Protein AF-A0A6N6M544-F1 (afdb_monomer_lite)

Secondary structure (DSSP, 8-state):
-HHHHHHHHHHHHHHHHHHHHHTT--TTSSTT--HHHHHHHHHHHHHHHHHHHHHHTTPPPS--S-HHHHHHHHHHHHHHHHHHHHHHHHHHHHHSTTT--HHHHHHHHHHHHHTTS--HHHHHHHHHHHHHHHHHTT----

Foldseek 3Di:
DVVVVVVQLVLLQLLLVLLLLLVLDDQVRDQSNGSVLSVQLVVLVVLLVVQVVCVVVVHDRPDPDDSVVSVVSNVVSLVSSLVSNVVSLVSCCVPVVVLADPVLNVLSVVLNVLSVDDDPVSSSVSSVSSVVSSVSSPRDHD

pLDDT: mean 93.19, std 8.54, range [54.47, 98.56]

Radius of gyration: 16.78 Å; chains: 1; bounding box: 39×30×46 Å

Sequence (142 aa):
MEKKTIMEDMKAMEYEYLIRKAFNCGRFGAPGANADIYRRYERNKGLYESETDAVKNNKPRKWNQPIEDLAYEAGRKEGEVVAHINNALDHVEKHYQDELTSEQEKELSDCKSELLEPSKEKIDKVIDRVHEVFSEAGLQMS

Organism: NCBI:txid1803916

Structure (mmCIF, N/CA/C/O backbone):
data_AF-A0A6N6M544-F1
#
_entry.id   AF-A0A6N6M544-F1
#
loop_
_atom_site.group_PDB
_atom_site.id
_atom_site.type_symbol
_atom_site.label_atom_id
_atom_site.label_alt_id
_atom_site.label_comp_id
_atom_site.label_asym_id
_atom_site.label_entity_id
_atom_site.label_seq_id
_atom_site.pdbx_PDB_ins_code
_atom_site.Cartn_x
_atom_site.Cartn_y
_atom_site.Cartn_z
_atom_site.occupancy
_atom_site.B_iso_or_equiv
_atom_site.auth_seq_id
_atom_site.auth_comp_id
_atom_site.auth_asym_id
_atom_site.auth_atom_id
_atom_site.pdbx_PDB_model_num
ATOM 1 N N . MET A 1 1 ? 18.717 -15.233 -3.034 1.00 54.47 1 MET A N 1
ATOM 2 C CA . MET A 1 1 ? 17.510 -15.231 -3.887 1.00 54.47 1 MET A CA 1
ATOM 3 C C . MET A 1 1 ? 16.278 -15.542 -3.046 1.00 54.47 1 MET A C 1
ATOM 5 O O . MET A 1 1 ? 15.412 -14.691 -2.978 1.00 54.47 1 MET A O 1
ATOM 9 N N . GLU A 1 2 ? 16.281 -16.640 -2.282 1.00 59.78 2 GLU A N 1
ATOM 10 C CA . GLU A 1 2 ? 15.208 -17.040 -1.344 1.00 59.78 2 GLU A CA 1
ATOM 11 C C . GLU A 1 2 ? 14.729 -15.948 -0.370 1.00 59.78 2 GLU A C 1
ATOM 13 O O . GLU A 1 2 ? 13.534 -15.701 -0.269 1.00 59.78 2 GLU A O 1
ATOM 18 N N . LYS A 1 3 ? 15.642 -15.232 0.304 1.00 62.25 3 LYS A N 1
ATOM 19 C CA . LYS A 1 3 ? 15.258 -14.210 1.299 1.00 62.25 3 LYS A CA 1
ATOM 20 C C . LYS A 1 3 ? 14.443 -13.047 0.721 1.00 62.25 3 LYS A C 1
ATOM 22 O O . LYS A 1 3 ? 13.555 -12.549 1.396 1.00 62.25 3 LYS A O 1
ATOM 27 N N . LYS A 1 4 ? 14.739 -12.625 -0.515 1.00 64.69 4 LYS A N 1
ATOM 28 C CA . LYS A 1 4 ? 14.041 -11.502 -1.158 1.00 64.69 4 LYS A CA 1
ATOM 29 C C . LYS A 1 4 ? 12.598 -11.888 -1.484 1.00 64.69 4 LYS A C 1
ATOM 31 O O . LYS A 1 4 ? 11.688 -11.149 -1.147 1.00 64.69 4 LYS A O 1
ATOM 36 N N . THR A 1 5 ? 12.406 -13.084 -2.035 1.00 66.00 5 THR A N 1
ATOM 37 C CA . THR A 1 5 ? 11.081 -13.627 -2.357 1.00 66.00 5 THR A CA 1
ATOM 38 C C . THR A 1 5 ? 10.224 -13.843 -1.108 1.00 66.00 5 THR A C 1
ATOM 40 O O . THR A 1 5 ? 9.032 -13.571 -1.145 1.00 66.00 5 THR A O 1
ATOM 43 N N . ILE A 1 6 ? 10.822 -14.273 0.010 1.00 68.44 6 ILE A N 1
ATOM 44 C CA . ILE A 1 6 ? 10.107 -14.398 1.292 1.00 68.44 6 ILE A CA 1
ATOM 45 C C . ILE A 1 6 ? 9.646 -13.022 1.795 1.00 68.44 6 ILE A C 1
ATOM 47 O O . ILE A 1 6 ? 8.497 -12.879 2.192 1.00 68.44 6 ILE A O 1
ATOM 51 N N . MET A 1 7 ? 10.506 -11.999 1.738 1.00 67.12 7 MET A N 1
ATOM 52 C CA . MET A 1 7 ? 10.141 -10.636 2.154 1.00 67.12 7 MET A CA 1
ATOM 53 C C . MET A 1 7 ? 9.057 -10.006 1.264 1.00 67.12 7 MET A C 1
ATOM 55 O O . MET A 1 7 ? 8.148 -9.362 1.780 1.00 67.12 7 MET A O 1
ATOM 59 N N . GLU A 1 8 ? 9.137 -10.200 -0.056 1.00 70.44 8 GLU A N 1
ATOM 60 C CA . GLU A 1 8 ? 8.117 -9.742 -1.016 1.00 70.44 8 GLU A CA 1
ATOM 61 C C . GLU A 1 8 ? 6.754 -10.399 -0.724 1.00 70.44 8 GLU A C 1
ATOM 63 O O . GLU A 1 8 ? 5.723 -9.726 -0.678 1.00 70.44 8 GLU A O 1
ATOM 68 N N . ASP A 1 9 ? 6.740 -11.704 -0.431 1.00 78.56 9 ASP A N 1
ATOM 69 C CA . ASP A 1 9 ? 5.500 -12.409 -0.095 1.00 78.56 9 ASP A CA 1
ATOM 70 C C . ASP A 1 9 ? 4.914 -11.968 1.257 1.00 78.56 9 ASP A C 1
ATOM 72 O O . ASP A 1 9 ? 3.697 -11.817 1.381 1.00 78.56 9 ASP A O 1
ATOM 76 N N . MET A 1 10 ? 5.766 -11.678 2.249 1.00 88.94 10 MET A N 1
ATOM 77 C CA . MET A 1 10 ? 5.330 -11.134 3.540 1.00 88.94 10 MET A CA 1
ATOM 78 C C . MET A 1 10 ? 4.611 -9.793 3.375 1.00 88.94 10 MET A C 1
ATOM 80 O O . MET A 1 10 ? 3.511 -9.627 3.903 1.00 88.94 10 MET A O 1
ATOM 84 N N . LYS A 1 11 ? 5.165 -8.868 2.582 1.00 93.81 11 LYS A N 1
ATOM 85 C CA . LYS A 1 11 ? 4.571 -7.535 2.414 1.00 93.81 11 LYS A CA 1
ATOM 86 C C . LYS A 1 11 ? 3.231 -7.579 1.671 1.00 93.81 11 LYS A C 1
ATOM 88 O O . LYS A 1 11 ? 2.299 -6.857 2.022 1.00 93.81 11 LYS A O 1
ATOM 93 N N . ALA A 1 12 ? 3.087 -8.481 0.699 1.00 96.25 12 ALA A N 1
ATOM 94 C CA . ALA A 1 12 ? 1.806 -8.709 0.031 1.00 96.25 12 ALA A CA 1
ATOM 95 C C . ALA A 1 12 ? 0.721 -9.231 0.990 1.00 96.25 12 ALA A C 1
ATOM 97 O O . ALA A 1 12 ? -0.442 -8.831 0.892 1.00 96.25 12 ALA A O 1
ATOM 98 N N . MET A 1 13 ? 1.093 -10.115 1.919 1.00 95.75 13 MET A N 1
ATOM 99 C CA . MET A 1 13 ? 0.181 -10.618 2.948 1.00 95.75 13 MET A CA 1
ATOM 100 C C . MET A 1 13 ? -0.175 -9.539 3.970 1.00 95.75 13 MET A C 1
ATOM 102 O O . MET A 1 13 ? -1.336 -9.426 4.347 1.00 95.75 13 MET A O 1
ATOM 106 N N . GLU A 1 14 ? 0.785 -8.710 4.377 1.00 96.12 14 GLU A N 1
ATOM 107 C CA . GLU A 1 14 ? 0.530 -7.557 5.243 1.00 96.12 14 GLU A CA 1
ATOM 108 C C . GLU A 1 14 ? -0.441 -6.575 4.583 1.00 96.12 14 GLU A C 1
ATOM 110 O O . GLU A 1 14 ? -1.429 -6.197 5.207 1.00 96.12 14 GLU A O 1
ATOM 115 N N . TYR A 1 15 ? -0.252 -6.235 3.307 1.00 97.75 15 TYR A N 1
ATOM 116 C CA . TYR A 1 15 ? -1.225 -5.435 2.558 1.00 97.75 15 TYR A CA 1
ATOM 117 C C . TYR A 1 15 ? -2.647 -6.024 2.643 1.00 97.75 15 TYR A C 1
ATOM 119 O O . TYR A 1 15 ? -3.601 -5.311 2.956 1.00 97.75 15 TYR A O 1
ATOM 127 N N . GLU A 1 16 ? -2.801 -7.333 2.416 1.00 96.69 16 GLU A N 1
ATOM 128 C CA . GLU A 1 16 ? -4.107 -7.992 2.519 1.00 96.69 16 GLU A CA 1
ATOM 129 C C . GLU A 1 16 ? -4.674 -7.913 3.943 1.00 96.69 16 GLU A C 1
ATOM 131 O O . GLU A 1 16 ? -5.850 -7.588 4.126 1.00 96.69 16 GLU A O 1
ATOM 136 N N . TYR A 1 17 ? -3.854 -8.205 4.954 1.00 95.25 17 TYR A N 1
ATOM 137 C CA . TYR A 1 17 ? -4.277 -8.201 6.351 1.00 95.25 17 TYR A CA 1
ATOM 138 C C . TYR A 1 17 ? -4.683 -6.816 6.841 1.00 95.25 17 TYR A C 1
ATOM 140 O O . TYR A 1 17 ? -5.620 -6.721 7.627 1.00 95.25 17 TYR A O 1
ATOM 148 N N . LEU A 1 18 ? -4.028 -5.753 6.370 1.00 96.00 18 LEU A N 1
ATOM 149 C CA . LEU A 1 18 ? -4.407 -4.375 6.682 1.00 96.00 18 LEU A CA 1
ATOM 150 C C . LEU A 1 18 ? -5.852 -4.125 6.255 1.00 96.00 18 LEU A C 1
ATOM 152 O O . LEU A 1 18 ? -6.677 -3.695 7.057 1.00 96.00 18 LEU A O 1
ATOM 156 N N . ILE A 1 19 ? -6.183 -4.470 5.011 1.00 97.25 19 ILE A N 1
ATOM 157 C CA . ILE A 1 19 ? -7.526 -4.249 4.468 1.00 97.25 19 ILE A CA 1
ATOM 158 C C . ILE A 1 19 ? -8.543 -5.119 5.207 1.00 97.25 19 ILE A C 1
ATOM 160 O O . ILE A 1 19 ? -9.621 -4.658 5.571 1.00 97.25 19 ILE A O 1
ATOM 164 N N . ARG A 1 20 ? -8.192 -6.372 5.488 1.00 96.00 20 ARG A N 1
ATOM 165 C CA . ARG A 1 20 ? -9.071 -7.289 6.220 1.00 96.00 20 ARG A CA 1
ATOM 166 C C . ARG A 1 20 ? -9.347 -6.845 7.651 1.00 96.00 20 ARG A C 1
ATOM 168 O O . ARG A 1 20 ? -10.477 -7.003 8.096 1.00 96.00 20 ARG A O 1
ATOM 175 N N . LYS A 1 21 ? -8.354 -6.288 8.351 1.00 95.00 21 LYS A N 1
ATOM 176 C CA . LYS A 1 21 ? -8.533 -5.688 9.682 1.00 95.00 21 LYS A CA 1
ATOM 177 C C . LYS A 1 21 ? -9.460 -4.479 9.615 1.00 95.00 21 LYS A C 1
ATOM 179 O O . LYS A 1 21 ? -10.410 -4.426 10.383 1.00 95.00 21 LYS A O 1
ATOM 184 N N . ALA A 1 22 ? -9.225 -3.568 8.667 1.00 96.12 22 ALA A N 1
ATOM 185 C CA . ALA A 1 22 ? -10.054 -2.376 8.501 1.00 96.12 22 ALA A CA 1
ATOM 186 C C . ALA A 1 22 ? -11.534 -2.725 8.305 1.00 96.12 22 ALA A C 1
ATOM 188 O O . ALA A 1 22 ? -12.388 -2.163 8.973 1.00 96.12 22 ALA A O 1
ATOM 189 N N . PHE A 1 23 ? -11.839 -3.682 7.425 1.00 95.19 23 PHE A N 1
ATOM 190 C CA . PHE A 1 23 ? -13.221 -4.056 7.098 1.00 95.19 23 PHE A CA 1
ATOM 191 C C . PHE A 1 23 ? -13.773 -5.228 7.924 1.00 95.19 23 PHE A C 1
ATOM 193 O O . PHE A 1 23 ? -14.864 -5.708 7.618 1.00 95.19 23 PHE A O 1
ATOM 200 N N . ASN A 1 24 ? -13.016 -5.727 8.909 1.00 93.94 24 ASN A N 1
ATOM 201 C CA . ASN A 1 24 ? -13.312 -6.942 9.671 1.00 93.94 24 ASN A CA 1
ATOM 202 C C . ASN A 1 24 ? -13.843 -8.089 8.785 1.00 93.94 24 ASN A C 1
ATOM 204 O O . ASN A 1 24 ? -14.981 -8.544 8.924 1.00 93.94 24 ASN A O 1
ATOM 208 N N . CYS A 1 25 ? -13.043 -8.500 7.797 1.00 92.69 25 CYS A N 1
ATOM 209 C CA . CYS A 1 25 ? -13.491 -9.441 6.776 1.00 92.69 25 CYS A CA 1
ATOM 210 C C . CYS A 1 25 ? -12.497 -10.573 6.475 1.00 92.69 25 CYS A C 1
ATOM 212 O O . CYS A 1 25 ? -11.277 -10.482 6.657 1.00 92.69 25 CYS A O 1
ATOM 214 N N . GLY A 1 26 ? -13.049 -11.677 5.965 1.00 89.38 26 GLY A N 1
ATOM 215 C CA . GLY A 1 26 ? -12.275 -12.782 5.413 1.00 89.38 26 GLY A CA 1
ATOM 216 C C . GLY A 1 26 ? -11.611 -12.427 4.078 1.00 89.38 26 GLY A C 1
ATOM 217 O O . GLY A 1 26 ? -11.776 -11.340 3.521 1.00 89.38 26 GLY A O 1
ATOM 218 N N . ARG A 1 27 ? -10.866 -13.384 3.518 1.00 83.69 27 ARG A N 1
ATOM 219 C CA . ARG A 1 27 ? -10.236 -13.219 2.201 1.00 83.69 27 ARG A CA 1
ATOM 220 C C . ARG A 1 27 ? -11.294 -12.918 1.132 1.00 83.69 27 ARG A C 1
ATOM 222 O O . ARG A 1 27 ? -12.315 -13.599 1.081 1.00 83.69 27 ARG A O 1
ATOM 229 N N . PHE A 1 28 ? -11.029 -11.926 0.277 1.00 86.31 28 PHE A N 1
ATOM 230 C CA . PHE A 1 28 ? -11.968 -11.411 -0.734 1.00 86.31 28 PHE A CA 1
ATOM 231 C C . PHE A 1 28 ? -13.262 -10.784 -0.178 1.00 86.31 28 PHE A C 1
ATOM 233 O O . PHE A 1 28 ? -14.167 -10.486 -0.955 1.00 86.31 28 PHE A O 1
ATOM 240 N N . GLY A 1 29 ? -13.360 -10.559 1.138 1.00 86.12 29 GLY A N 1
ATOM 241 C CA . GLY A 1 29 ? -14.548 -9.984 1.777 1.00 86.12 29 GLY A CA 1
ATOM 242 C C . GLY A 1 29 ? -14.742 -8.485 1.525 1.00 86.12 29 GLY A C 1
ATOM 243 O O . GLY A 1 29 ? -15.849 -7.981 1.688 1.00 86.12 29 GLY A O 1
ATOM 244 N N . ALA A 1 30 ? -13.692 -7.783 1.089 1.00 92.56 30 ALA A N 1
ATOM 245 C CA . ALA A 1 30 ? -13.729 -6.375 0.704 1.00 92.56 30 ALA A CA 1
ATOM 246 C C . ALA A 1 30 ? -12.890 -6.120 -0.565 1.00 92.56 30 ALA A C 1
ATOM 248 O O . ALA A 1 30 ? -11.923 -6.850 -0.823 1.00 92.56 30 ALA A O 1
ATOM 249 N N . PRO A 1 31 ? -13.207 -5.079 -1.362 1.00 92.44 31 PRO A N 1
ATOM 250 C CA . PRO A 1 31 ? -12.337 -4.634 -2.447 1.00 92.44 31 PRO A CA 1
ATOM 251 C C . PRO A 1 31 ? -10.927 -4.342 -1.924 1.00 92.44 31 PRO A C 1
ATOM 253 O O . PRO A 1 31 ? -10.762 -3.581 -0.976 1.00 92.44 31 PRO A O 1
ATOM 256 N N . GLY A 1 32 ? -9.911 -4.946 -2.539 1.00 93.38 32 GLY A N 1
ATOM 257 C CA . GLY A 1 32 ? -8.523 -4.816 -2.092 1.00 93.38 32 GLY A CA 1
ATOM 258 C C . GLY A 1 32 ? -8.049 -5.914 -1.133 1.00 93.38 32 GLY A C 1
ATOM 259 O O . GLY A 1 32 ? -6.846 -6.112 -1.017 1.00 93.38 32 GLY A O 1
ATOM 260 N N . ALA A 1 33 ? -8.945 -6.698 -0.514 1.00 95.44 33 ALA A N 1
ATOM 261 C CA . ALA A 1 33 ? -8.602 -7.783 0.420 1.00 95.44 33 ALA A CA 1
ATOM 262 C C . ALA A 1 33 ? -8.050 -9.035 -0.301 1.00 95.44 33 ALA A C 1
ATOM 264 O O . ALA A 1 33 ? -8.596 -10.140 -0.198 1.00 95.44 33 ALA A O 1
ATOM 265 N N . ASN A 1 34 ? -6.991 -8.840 -1.088 1.00 95.50 34 ASN A N 1
ATOM 266 C CA . ASN A 1 34 ? -6.304 -9.851 -1.874 1.00 95.50 34 ASN A CA 1
ATOM 267 C C . ASN A 1 34 ? -4.828 -9.472 -2.075 1.00 95.50 34 ASN A C 1
ATOM 269 O O . ASN A 1 34 ? -4.515 -8.557 -2.843 1.00 95.50 34 ASN A O 1
ATOM 273 N N . ALA A 1 35 ? -3.922 -10.247 -1.478 1.00 96.31 35 ALA A N 1
ATOM 274 C CA . ALA A 1 35 ? -2.475 -10.071 -1.604 1.00 96.31 35 ALA A CA 1
ATOM 275 C C . ALA A 1 35 ? -1.976 -10.065 -3.065 1.00 96.31 35 ALA A C 1
ATOM 277 O O . ALA A 1 35 ? -0.963 -9.440 -3.382 1.00 96.31 35 ALA A O 1
ATOM 278 N N . ASP A 1 36 ? -2.698 -10.700 -3.998 1.00 96.31 36 ASP A N 1
ATOM 279 C CA . ASP A 1 36 ? -2.313 -10.704 -5.413 1.00 96.31 36 ASP A CA 1
ATOM 280 C C . ASP A 1 36 ? -2.363 -9.321 -6.069 1.00 96.31 36 ASP A C 1
ATOM 282 O O . ASP A 1 36 ? -1.708 -9.124 -7.095 1.00 96.31 36 ASP A O 1
ATOM 286 N N . ILE A 1 37 ? -3.109 -8.365 -5.507 1.00 97.31 37 ILE A N 1
ATOM 287 C CA . ILE A 1 37 ? -3.120 -6.976 -5.984 1.00 97.31 37 ILE A CA 1
ATOM 288 C C . ILE A 1 37 ? -1.733 -6.364 -5.770 1.00 97.31 37 ILE A C 1
ATOM 290 O O . ILE A 1 37 ? -1.106 -5.909 -6.730 1.00 97.31 37 ILE A O 1
ATOM 294 N N . TYR A 1 38 ? -1.199 -6.477 -4.553 1.00 97.94 38 TYR A N 1
ATOM 295 C CA . TYR A 1 38 ? 0.141 -6.003 -4.218 1.00 97.94 38 TYR A CA 1
ATOM 296 C C . TYR A 1 38 ? 1.234 -6.765 -4.993 1.00 97.94 38 TYR A C 1
ATOM 298 O O . TYR A 1 38 ? 2.093 -6.148 -5.624 1.00 97.94 38 TYR A O 1
ATOM 306 N N . ARG A 1 39 ? 1.138 -8.103 -5.103 1.00 97.12 39 ARG A N 1
ATOM 307 C CA . ARG A 1 39 ? 2.080 -8.902 -5.926 1.00 97.12 39 ARG A CA 1
ATOM 308 C C . ARG A 1 39 ? 2.070 -8.500 -7.405 1.00 97.12 39 ARG A C 1
ATOM 310 O O . ARG A 1 39 ? 3.064 -8.658 -8.116 1.00 97.12 39 ARG A O 1
ATOM 317 N N . ARG A 1 40 ? 0.925 -8.070 -7.949 1.00 96.75 40 ARG A N 1
ATOM 318 C CA . ARG A 1 40 ? 0.841 -7.564 -9.333 1.00 96.75 40 ARG A CA 1
ATOM 319 C C . ARG A 1 40 ? 1.498 -6.197 -9.452 1.00 96.75 40 ARG A C 1
ATOM 321 O O . ARG A 1 40 ? 2.193 -5.983 -10.441 1.00 96.75 40 ARG A O 1
ATOM 328 N N . TYR A 1 41 ? 1.306 -5.318 -8.474 1.00 97.50 41 TYR A N 1
ATOM 329 C CA . TYR A 1 41 ? 2.007 -4.040 -8.407 1.00 97.50 41 TYR A CA 1
ATOM 330 C C . TYR A 1 41 ? 3.531 -4.231 -8.425 1.00 97.50 41 TYR A C 1
ATOM 332 O O . TYR A 1 41 ? 4.180 -3.734 -9.344 1.00 97.50 41 TYR A O 1
ATOM 340 N N . GLU A 1 42 ? 4.091 -5.038 -7.519 1.00 96.44 42 GLU A N 1
ATOM 341 C CA . GLU A 1 42 ? 5.544 -5.258 -7.458 1.00 96.44 42 GLU A CA 1
ATOM 342 C C . GLU A 1 42 ? 6.111 -5.832 -8.757 1.00 96.44 42 GLU A C 1
ATOM 344 O O . GLU A 1 42 ? 7.148 -5.380 -9.241 1.00 96.44 42 GLU A O 1
ATOM 349 N N . ARG A 1 43 ? 5.409 -6.793 -9.370 1.00 95.12 43 ARG A N 1
ATOM 350 C CA . ARG A 1 43 ? 5.832 -7.372 -10.651 1.00 95.12 43 ARG A CA 1
ATOM 351 C C . ARG A 1 43 ? 5.849 -6.349 -11.782 1.00 95.12 43 ARG A C 1
ATOM 353 O O . ARG A 1 43 ? 6.809 -6.333 -12.545 1.00 95.12 43 ARG A O 1
ATOM 360 N N . ASN A 1 44 ? 4.814 -5.515 -11.905 1.00 96.50 44 ASN A N 1
ATOM 361 C CA . ASN A 1 44 ? 4.762 -4.501 -12.965 1.00 96.50 44 ASN A CA 1
ATOM 362 C C . ASN A 1 44 ? 5.825 -3.422 -12.749 1.00 96.50 44 ASN A C 1
ATOM 364 O O . ASN A 1 44 ? 6.511 -3.047 -13.697 1.00 96.50 44 ASN A O 1
ATOM 368 N N . LYS A 1 45 ? 6.017 -2.990 -11.499 1.00 96.00 45 LYS A N 1
ATOM 369 C CA . LYS A 1 45 ? 7.059 -2.030 -11.135 1.00 96.00 45 LYS A CA 1
ATOM 370 C C . LYS A 1 45 ? 8.459 -2.566 -11.427 1.00 96.00 45 LYS A C 1
ATOM 372 O O . LYS A 1 45 ? 9.213 -1.922 -12.148 1.00 96.00 45 LYS A O 1
ATOM 377 N N . GLY A 1 46 ? 8.771 -3.777 -10.965 1.00 95.50 46 GLY A N 1
ATOM 378 C CA . GLY A 1 46 ? 10.065 -4.410 -11.221 1.00 95.50 46 GLY A CA 1
ATOM 379 C C . GLY A 1 46 ? 10.319 -4.665 -12.709 1.00 95.50 46 GLY A C 1
ATOM 380 O O . GLY A 1 46 ? 11.446 -4.499 -13.177 1.00 95.50 46 GLY A O 1
ATOM 381 N N . LEU A 1 47 ? 9.280 -5.016 -13.478 1.00 95.94 47 LEU A N 1
ATOM 382 C CA . LEU A 1 47 ? 9.383 -5.140 -14.932 1.00 95.94 47 LEU A CA 1
ATOM 383 C C . LEU A 1 47 ? 9.741 -3.792 -15.568 1.00 95.94 47 LEU A C 1
ATOM 385 O O . LEU A 1 47 ? 10.740 -3.717 -16.281 1.00 95.94 47 LEU A O 1
ATOM 389 N N . TYR A 1 48 ? 8.978 -2.738 -15.270 1.00 97.25 48 TYR A N 1
ATOM 390 C CA . TYR A 1 48 ? 9.226 -1.389 -15.776 1.00 97.25 48 TYR A CA 1
ATOM 391 C C . TYR A 1 48 ? 10.638 -0.887 -15.441 1.00 97.25 48 TYR A C 1
ATOM 393 O O . TYR A 1 48 ? 11.355 -0.440 -16.338 1.00 97.25 48 TYR A O 1
ATOM 401 N N . GLU A 1 49 ? 11.069 -1.017 -14.186 1.00 95.88 49 GLU A N 1
ATOM 402 C CA . GLU A 1 49 ? 12.407 -0.617 -13.735 1.00 95.88 49 GLU A CA 1
ATOM 403 C C . GLU A 1 49 ? 13.499 -1.384 -14.494 1.00 95.88 49 GLU A C 1
ATOM 405 O O . GLU A 1 49 ? 14.412 -0.780 -15.056 1.00 95.88 49 GLU A O 1
ATOM 410 N N . SER A 1 50 ? 13.368 -2.712 -14.596 1.00 96.19 50 SER A N 1
ATOM 411 C CA . SER A 1 50 ? 14.370 -3.554 -15.259 1.00 96.19 50 SER A CA 1
ATOM 412 C C . SER A 1 50 ? 14.495 -3.291 -16.764 1.00 96.19 50 SER A C 1
ATOM 414 O O . SER A 1 50 ? 15.600 -3.315 -17.309 1.00 96.19 50 SER A O 1
ATOM 416 N N . GLU A 1 51 ? 13.378 -3.018 -17.441 1.00 96.62 51 GLU A N 1
ATOM 417 C CA . GLU A 1 51 ? 13.342 -2.723 -18.874 1.00 96.62 51 GLU A CA 1
ATOM 418 C C . GLU A 1 51 ? 13.842 -1.301 -19.160 1.00 96.62 51 GLU A C 1
ATOM 420 O O . GLU A 1 51 ? 14.594 -1.091 -20.114 1.00 96.62 51 GLU A O 1
ATOM 425 N N . THR A 1 52 ? 13.519 -0.341 -18.290 1.00 95.81 52 THR A N 1
ATOM 426 C CA . THR A 1 52 ? 14.058 1.027 -18.346 1.00 95.81 52 THR A CA 1
ATOM 427 C C . THR A 1 52 ? 15.572 1.027 -18.148 1.00 95.81 52 THR A C 1
ATOM 429 O O . THR A 1 52 ? 16.304 1.662 -18.912 1.00 95.81 52 THR A O 1
ATOM 432 N N . ASP A 1 53 ? 16.068 0.253 -17.182 1.00 96.31 53 ASP A N 1
ATOM 433 C CA . ASP A 1 53 ? 17.499 0.068 -16.963 1.00 96.31 53 ASP A CA 1
ATOM 434 C C . ASP A 1 53 ? 18.179 -0.604 -18.159 1.00 96.31 53 ASP A C 1
ATOM 436 O O . ASP A 1 53 ? 19.296 -0.224 -18.520 1.00 96.31 53 ASP A O 1
ATOM 440 N N . ALA A 1 54 ? 17.535 -1.577 -18.808 1.00 95.50 54 ALA A N 1
ATOM 441 C CA . ALA A 1 54 ? 18.081 -2.202 -20.008 1.00 95.50 54 ALA A CA 1
ATOM 442 C C . ALA A 1 54 ? 18.260 -1.178 -21.140 1.00 95.50 54 ALA A C 1
ATOM 444 O O . ALA A 1 54 ? 19.351 -1.094 -21.707 1.00 95.50 54 ALA A O 1
ATOM 445 N N . VAL A 1 55 ? 17.242 -0.349 -21.401 1.00 94.19 55 VAL A N 1
ATOM 446 C CA . VAL A 1 55 ? 17.307 0.736 -22.395 1.00 94.19 55 VAL A CA 1
ATOM 447 C C . VAL A 1 55 ? 18.416 1.727 -22.050 1.00 94.19 55 VAL A C 1
ATOM 449 O O . VAL A 1 55 ? 19.286 1.989 -22.879 1.00 94.19 55 VAL A O 1
ATOM 452 N N . LYS A 1 56 ? 18.446 2.222 -20.807 1.00 96.25 56 LYS A N 1
ATOM 453 C CA . LYS A 1 56 ? 19.444 3.197 -20.337 1.00 96.25 56 LYS A CA 1
ATOM 454 C C . LYS A 1 56 ? 20.882 2.693 -20.480 1.00 96.25 56 LYS A C 1
ATOM 456 O O . LYS A 1 56 ? 21.792 3.481 -20.722 1.00 96.25 56 LYS A O 1
ATOM 461 N N . ASN A 1 57 ? 21.090 1.38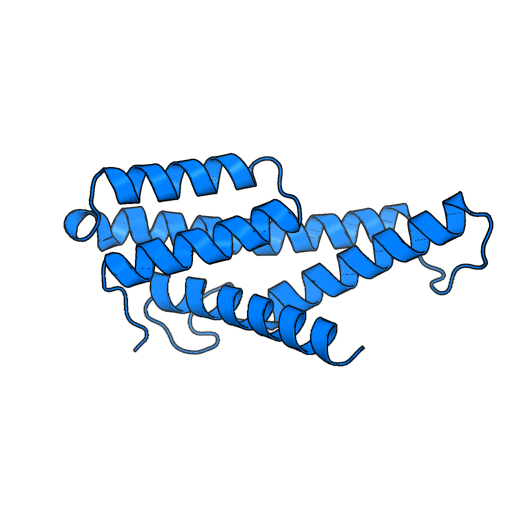6 -20.332 1.00 96.50 57 ASN A N 1
ATOM 462 C CA . ASN A 1 57 ? 22.405 0.751 -20.391 1.00 96.50 57 ASN A CA 1
ATOM 463 C C . ASN A 1 57 ? 22.708 0.068 -21.740 1.00 96.50 57 ASN A C 1
ATOM 465 O O . ASN A 1 57 ? 23.666 -0.703 -21.810 1.00 96.50 57 ASN A O 1
ATOM 469 N N . ASN A 1 58 ? 21.920 0.313 -22.797 1.00 94.69 58 ASN A N 1
ATOM 470 C CA . ASN A 1 58 ? 22.066 -0.319 -24.120 1.00 94.69 58 ASN A CA 1
ATOM 471 C C . ASN A 1 58 ? 22.116 -1.862 -24.076 1.00 94.69 58 ASN A C 1
ATOM 473 O O . ASN A 1 58 ? 22.852 -2.502 -24.830 1.00 94.69 58 ASN A O 1
ATOM 477 N N . LYS A 1 59 ? 21.350 -2.477 -23.169 1.00 95.31 59 LYS A N 1
ATOM 478 C CA . LYS A 1 59 ? 21.215 -3.934 -23.044 1.00 95.31 59 LYS A CA 1
ATOM 479 C C . LYS A 1 59 ? 19.983 -4.426 -23.809 1.00 95.31 59 LYS A C 1
ATOM 481 O O . LYS A 1 59 ? 19.001 -3.691 -23.920 1.00 95.31 59 LYS A O 1
ATOM 486 N N . PRO A 1 60 ? 19.992 -5.677 -24.305 1.00 92.06 60 PRO A N 1
ATOM 487 C CA . PRO A 1 60 ? 18.812 -6.256 -24.928 1.00 92.06 60 PRO A CA 1
ATOM 488 C C . PRO A 1 60 ? 17.662 -6.331 -23.922 1.00 92.06 60 PRO A C 1
ATOM 490 O O . PRO A 1 60 ? 17.828 -6.793 -22.789 1.00 92.06 60 PRO A O 1
ATOM 493 N N . ARG A 1 61 ? 16.493 -5.882 -24.371 1.00 93.00 61 ARG A N 1
ATOM 494 C CA . ARG A 1 61 ? 15.231 -5.967 -23.639 1.00 93.00 61 ARG A CA 1
ATOM 495 C C . ARG A 1 61 ? 14.710 -7.400 -23.631 1.00 93.00 61 ARG A C 1
ATOM 497 O O . ARG A 1 61 ? 14.889 -8.124 -24.612 1.00 93.00 61 ARG A O 1
ATOM 504 N N . LYS A 1 62 ? 14.066 -7.812 -22.538 1.00 90.19 62 LYS A N 1
ATOM 505 C CA . LYS A 1 62 ? 13.428 -9.138 -22.443 1.00 90.19 62 LYS A CA 1
ATOM 506 C C . LYS A 1 62 ? 11.962 -9.082 -22.845 1.00 90.19 62 LYS A C 1
ATOM 508 O O . LYS A 1 62 ? 11.408 -10.097 -23.257 1.00 90.19 62 LYS A O 1
ATOM 513 N N . TRP A 1 63 ? 11.353 -7.907 -22.724 1.00 88.62 63 TRP A N 1
ATOM 514 C CA . TRP A 1 63 ? 9.965 -7.658 -23.071 1.00 88.62 63 TRP A CA 1
ATOM 515 C C . TRP A 1 63 ? 9.872 -6.724 -24.279 1.00 88.62 63 TRP A C 1
ATOM 517 O O . TRP A 1 63 ? 10.578 -5.721 -24.360 1.00 88.62 63 TRP A O 1
ATOM 527 N N . ASN A 1 64 ? 9.001 -7.047 -25.233 1.00 89.31 64 ASN A N 1
ATOM 528 C CA . ASN A 1 64 ? 8.841 -6.286 -26.479 1.00 89.31 64 ASN A CA 1
ATOM 529 C C . ASN A 1 64 ? 7.829 -5.129 -26.376 1.00 89.31 64 ASN A C 1
ATOM 531 O O . ASN A 1 64 ? 7.685 -4.363 -27.325 1.00 89.31 64 ASN A O 1
ATOM 535 N N . GLN A 1 65 ? 7.138 -4.995 -25.244 1.00 92.94 65 GLN A N 1
ATOM 536 C CA . GLN A 1 65 ? 6.175 -3.923 -24.995 1.00 92.94 65 GLN A CA 1
ATOM 537 C C . GLN A 1 65 ? 6.875 -2.550 -24.893 1.00 92.94 65 GLN A C 1
ATOM 539 O O . GLN A 1 65 ? 7.976 -2.486 -24.339 1.00 92.94 65 GLN A O 1
ATOM 544 N N . PRO A 1 66 ? 6.285 -1.447 -25.385 1.00 95.62 66 PRO A N 1
ATOM 545 C CA . PRO A 1 66 ? 6.810 -0.090 -25.185 1.00 95.62 66 PRO A CA 1
ATOM 546 C C . PRO A 1 66 ? 7.068 0.253 -23.708 1.00 95.62 66 PRO A C 1
ATOM 548 O O . PRO A 1 66 ? 6.370 -0.240 -22.821 1.00 95.62 66 PRO A O 1
ATOM 551 N N . ILE A 1 67 ? 8.079 1.086 -23.432 1.00 96.00 67 ILE A N 1
ATOM 552 C CA . ILE A 1 67 ? 8.429 1.481 -22.052 1.00 96.00 67 ILE A CA 1
ATOM 553 C C . ILE A 1 67 ? 7.307 2.319 -21.437 1.00 96.00 67 ILE A C 1
ATOM 555 O O . ILE A 1 67 ? 7.008 2.182 -20.256 1.00 96.00 67 ILE A O 1
ATOM 559 N N . GLU A 1 68 ? 6.653 3.137 -22.252 1.00 96.56 68 GLU A N 1
ATOM 560 C CA . GLU A 1 68 ? 5.536 3.995 -21.876 1.00 96.56 68 GLU A CA 1
ATOM 561 C C . GLU A 1 68 ? 4.339 3.166 -21.394 1.00 96.56 68 GLU A C 1
ATOM 563 O O . GLU A 1 68 ? 3.738 3.486 -20.370 1.00 96.56 68 GLU A O 1
ATOM 568 N N . ASP A 1 69 ? 4.044 2.050 -22.067 1.00 97.25 69 ASP A N 1
ATOM 569 C CA . ASP A 1 69 ? 2.968 1.145 -21.660 1.00 97.25 69 ASP A CA 1
ATOM 570 C C . ASP A 1 69 ? 3.318 0.410 -20.355 1.00 97.25 69 ASP A C 1
ATOM 572 O O . ASP A 1 69 ? 2.451 0.194 -19.509 1.00 97.25 69 ASP A O 1
ATOM 576 N N . LEU A 1 70 ? 4.592 0.041 -20.162 1.00 96.94 70 LEU A N 1
ATOM 577 C CA . LEU A 1 70 ? 5.061 -0.546 -18.902 1.00 96.94 70 LEU A CA 1
ATOM 578 C C . LEU A 1 70 ? 4.974 0.461 -17.747 1.00 96.94 70 LEU A C 1
ATOM 580 O O . LEU A 1 70 ? 4.550 0.094 -16.652 1.00 96.94 70 LEU A O 1
ATOM 584 N N . ALA A 1 71 ? 5.332 1.724 -17.996 1.00 97.25 71 ALA A N 1
ATOM 585 C CA . ALA A 1 71 ? 5.204 2.809 -17.029 1.00 97.25 71 ALA A CA 1
ATOM 586 C C . ALA A 1 71 ? 3.736 3.039 -16.650 1.00 97.25 71 ALA A C 1
ATOM 588 O O . ALA A 1 71 ? 3.411 3.149 -15.467 1.00 97.25 71 ALA A O 1
ATOM 589 N N . TYR A 1 72 ? 2.843 3.056 -17.645 1.00 97.50 72 TYR A N 1
ATOM 590 C CA . TYR A 1 72 ? 1.405 3.186 -17.432 1.00 97.50 72 TYR A CA 1
ATOM 591 C C . TYR A 1 72 ? 0.851 2.043 -16.575 1.00 97.50 72 TYR A C 1
ATOM 593 O O . TYR A 1 72 ? 0.166 2.298 -15.585 1.00 97.50 72 TYR A O 1
ATOM 601 N N . GLU A 1 73 ? 1.164 0.786 -16.902 1.00 97.00 73 GLU A N 1
ATOM 602 C CA . GLU A 1 73 ? 0.692 -0.363 -16.122 1.00 97.00 73 GLU A CA 1
ATOM 603 C C . GLU A 1 73 ? 1.261 -0.372 -14.698 1.00 97.00 73 GLU A C 1
ATOM 605 O O . GLU A 1 73 ? 0.521 -0.635 -13.745 1.00 97.00 73 GLU A O 1
ATOM 610 N N . ALA A 1 74 ? 2.542 -0.033 -14.524 1.00 97.06 74 ALA A N 1
ATOM 611 C CA . ALA A 1 74 ? 3.150 0.107 -13.204 1.00 97.06 74 ALA A CA 1
ATOM 612 C C . ALA A 1 74 ? 2.441 1.186 -12.368 1.00 97.06 74 ALA A C 1
ATOM 614 O O . ALA A 1 74 ? 2.018 0.901 -11.246 1.00 97.06 74 ALA A O 1
ATOM 615 N N . GLY A 1 75 ? 2.232 2.380 -12.932 1.00 97.69 75 GLY A N 1
ATOM 616 C CA . GLY A 1 75 ? 1.538 3.482 -12.259 1.00 97.69 75 GLY A CA 1
ATOM 617 C C . GLY A 1 75 ? 0.072 3.167 -11.955 1.00 97.69 75 GLY A C 1
ATOM 618 O O . GLY A 1 75 ? -0.418 3.446 -10.864 1.00 97.69 75 GLY A O 1
ATOM 619 N N . ARG A 1 76 ? -0.633 2.498 -12.873 1.00 98.25 76 ARG A N 1
ATOM 620 C CA . ARG A 1 76 ? -2.020 2.064 -12.661 1.00 98.25 76 ARG A CA 1
ATOM 621 C C . ARG A 1 76 ? -2.136 1.081 -11.497 1.00 98.25 76 ARG A C 1
ATOM 623 O O . ARG A 1 76 ? -3.071 1.184 -10.706 1.00 98.25 76 ARG A O 1
ATOM 630 N N . LYS A 1 77 ? -1.204 0.128 -11.384 1.00 98.19 77 LYS A N 1
ATOM 631 C CA . LYS A 1 77 ? -1.175 -0.832 -10.269 1.00 98.19 77 LYS A CA 1
ATOM 632 C C . LYS A 1 77 ? -0.752 -0.205 -8.948 1.00 98.19 77 LYS A C 1
ATOM 634 O O . LYS A 1 77 ? -1.286 -0.597 -7.915 1.00 98.19 77 LYS A O 1
ATOM 639 N N . GLU A 1 78 ? 0.141 0.777 -8.980 1.00 98.38 78 GLU A N 1
ATOM 640 C CA . GLU A 1 78 ? 0.476 1.584 -7.804 1.00 98.38 78 GLU A CA 1
ATOM 641 C C . GLU A 1 78 ? -0.757 2.344 -7.294 1.00 98.38 78 GLU A C 1
ATOM 643 O O . GLU A 1 78 ? -1.113 2.223 -6.124 1.00 98.38 78 GLU A O 1
ATOM 648 N N . GLY A 1 79 ? -1.480 3.021 -8.191 1.00 98.12 79 GLY A N 1
ATOM 649 C CA . GLY A 1 79 ? -2.722 3.720 -7.859 1.00 98.12 79 GLY A CA 1
ATOM 650 C C . GLY A 1 79 ? -3.817 2.798 -7.311 1.00 98.12 79 GLY A C 1
ATOM 651 O O . GLY A 1 79 ? -4.523 3.176 -6.382 1.00 98.12 79 GLY A O 1
ATOM 652 N N . GLU A 1 80 ? -3.937 1.573 -7.833 1.00 98.38 80 GLU A N 1
ATOM 653 C CA . GLU A 1 80 ? -4.873 0.558 -7.321 1.00 98.38 80 GLU A CA 1
ATOM 654 C C . GLU A 1 80 ? -4.555 0.170 -5.865 1.00 98.38 80 GLU A C 1
ATOM 656 O O . GLU A 1 80 ? -5.449 0.161 -5.019 1.00 98.38 80 GLU A O 1
ATOM 661 N N . VAL A 1 81 ? -3.281 -0.091 -5.545 1.00 98.50 81 VAL A N 1
ATOM 662 C CA . VAL A 1 81 ? -2.837 -0.381 -4.169 1.00 98.50 81 VAL A CA 1
ATOM 663 C C . VAL A 1 81 ? -3.127 0.801 -3.242 1.00 98.50 81 VAL A C 1
ATOM 665 O O . VAL A 1 81 ? -3.740 0.608 -2.192 1.00 98.50 81 VAL A O 1
ATOM 668 N N . VAL A 1 82 ? -2.740 2.015 -3.646 1.00 98.56 82 VAL A N 1
ATOM 669 C CA . VAL A 1 82 ? -2.942 3.246 -2.865 1.00 98.56 82 VAL A CA 1
ATOM 670 C C . VAL A 1 82 ? -4.421 3.503 -2.592 1.00 98.56 82 VAL A C 1
ATOM 672 O O . VAL A 1 82 ? -4.794 3.775 -1.453 1.00 98.56 82 VAL A O 1
ATOM 675 N N . ALA A 1 83 ? -5.281 3.367 -3.603 1.00 98.44 83 ALA A N 1
ATOM 676 C CA . ALA A 1 83 ? -6.718 3.572 -3.450 1.00 98.44 83 ALA A CA 1
ATOM 677 C C . ALA A 1 83 ? -7.329 2.607 -2.426 1.00 98.44 83 ALA A C 1
ATOM 679 O O . ALA A 1 83 ? -8.168 3.004 -1.619 1.00 98.44 83 ALA A O 1
ATOM 680 N N . HIS A 1 84 ? -6.894 1.347 -2.426 1.00 98.50 84 HIS A N 1
ATOM 681 C CA . HIS A 1 84 ? -7.364 0.364 -1.456 1.00 98.50 84 HIS A CA 1
ATOM 682 C C . HIS A 1 84 ? -6.873 0.638 -0.032 1.00 98.50 84 HIS A C 1
ATOM 684 O O . HIS A 1 84 ? -7.658 0.476 0.901 1.00 98.50 84 HIS A O 1
ATOM 690 N N . ILE A 1 85 ? -5.624 1.085 0.141 1.00 98.50 85 ILE A N 1
ATOM 691 C CA . ILE A 1 85 ? -5.115 1.500 1.456 1.00 98.50 85 ILE A CA 1
ATOM 692 C C . ILE A 1 85 ? -5.907 2.711 1.956 1.00 98.50 85 ILE A C 1
ATOM 694 O O . ILE A 1 85 ? -6.457 2.654 3.050 1.00 98.50 85 ILE A O 1
ATOM 698 N N . ASN A 1 86 ? -6.058 3.761 1.144 1.00 98.38 86 ASN A N 1
ATOM 699 C CA . ASN A 1 86 ? -6.816 4.955 1.533 1.00 98.38 86 ASN A CA 1
ATOM 700 C C . ASN A 1 86 ? -8.267 4.626 1.901 1.00 98.38 86 ASN A C 1
ATOM 702 O O . ASN A 1 86 ? -8.746 5.095 2.924 1.00 98.38 86 ASN A O 1
ATOM 706 N N . ASN A 1 87 ? -8.936 3.754 1.143 1.00 97.88 87 ASN A N 1
ATOM 707 C CA . ASN A 1 87 ? -10.291 3.314 1.475 1.00 97.88 87 ASN A CA 1
ATOM 708 C C . ASN A 1 87 ? -10.352 2.560 2.818 1.00 97.88 87 ASN A C 1
ATOM 710 O O . ASN A 1 87 ? -11.295 2.738 3.583 1.00 97.88 87 ASN A O 1
ATOM 714 N N . ALA A 1 88 ? -9.349 1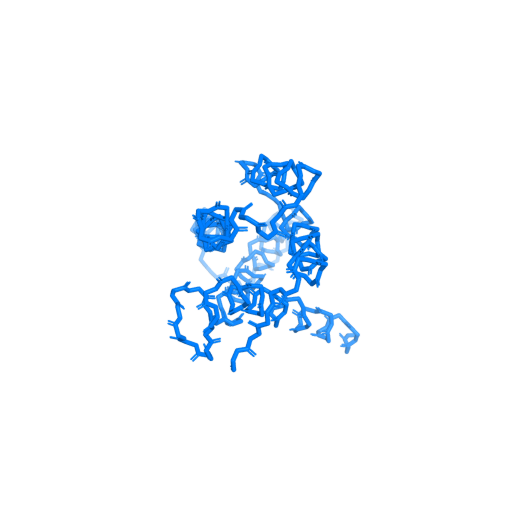.733 3.128 1.00 97.56 88 ALA A N 1
ATOM 715 C CA . ALA A 1 88 ? -9.255 1.074 4.430 1.00 97.56 88 ALA A CA 1
ATOM 716 C C . ALA A 1 88 ? -9.061 2.093 5.568 1.00 97.56 88 ALA A C 1
ATOM 718 O O . ALA A 1 88 ? -9.722 1.989 6.597 1.00 97.56 88 ALA A O 1
ATOM 719 N N . LEU A 1 89 ? -8.212 3.104 5.365 1.00 97.81 89 LEU A N 1
ATOM 720 C CA . LEU A 1 89 ? -7.993 4.180 6.335 1.00 97.81 89 LEU A CA 1
ATOM 721 C C . LEU A 1 89 ? -9.244 5.040 6.549 1.00 97.81 89 LEU A C 1
ATOM 723 O O . LEU A 1 89 ? -9.634 5.278 7.686 1.00 97.81 89 LEU A O 1
ATOM 727 N N . ASP A 1 90 ? -9.904 5.461 5.468 1.00 97.31 90 ASP A N 1
ATOM 728 C CA . ASP A 1 90 ? -11.175 6.197 5.512 1.00 97.31 90 ASP A CA 1
ATOM 729 C C . ASP A 1 90 ? -12.265 5.394 6.234 1.00 97.31 90 ASP A C 1
ATOM 731 O O . ASP A 1 90 ? -13.065 5.952 6.986 1.00 97.31 90 ASP A O 1
ATOM 735 N N . HIS A 1 91 ? -12.309 4.077 6.014 1.00 96.44 91 HIS A N 1
ATOM 736 C CA . HIS A 1 91 ? -13.253 3.208 6.702 1.00 96.44 91 HIS A CA 1
ATOM 737 C C . HIS A 1 91 ? -12.987 3.173 8.209 1.00 96.44 91 HIS A C 1
ATOM 739 O O . HIS A 1 91 ? -13.931 3.320 8.983 1.00 96.44 91 HIS A O 1
ATOM 745 N N . VAL A 1 92 ? -11.724 3.025 8.621 1.00 96.12 92 VAL A N 1
ATOM 746 C CA . VAL A 1 92 ? -11.353 2.990 10.041 1.00 96.12 92 VAL A CA 1
ATOM 747 C C . VAL A 1 92 ? -11.641 4.321 10.725 1.00 96.12 92 VAL A C 1
ATOM 749 O O . VAL A 1 92 ? -12.367 4.334 11.712 1.00 96.12 92 VAL A O 1
ATOM 752 N N . GLU A 1 93 ? -11.198 5.443 10.161 1.00 95.06 93 GLU A N 1
ATOM 753 C CA . GLU A 1 93 ? -11.481 6.774 10.721 1.00 95.06 93 GLU A CA 1
ATOM 754 C C . GLU A 1 93 ? -12.983 7.051 10.863 1.00 95.06 93 GLU A C 1
ATOM 756 O O . GLU A 1 93 ? -13.408 7.724 11.793 1.00 95.06 93 GLU A O 1
ATOM 761 N N . LYS A 1 94 ? -13.814 6.528 9.955 1.00 95.38 94 LYS A N 1
ATOM 762 C CA . LYS A 1 94 ? -15.262 6.749 9.998 1.00 95.38 94 LYS A CA 1
ATOM 763 C C . LYS A 1 94 ? -15.995 5.838 10.981 1.00 95.38 94 LYS A C 1
ATOM 765 O O . LYS A 1 94 ? -17.001 6.252 11.556 1.00 95.38 94 LYS A O 1
ATOM 770 N N . HIS A 1 95 ? -15.586 4.577 11.074 1.00 94.12 95 HIS A N 1
ATOM 771 C CA . HIS A 1 95 ? -16.343 3.540 11.781 1.00 94.12 95 HIS A CA 1
ATOM 772 C C . HIS A 1 95 ? -15.745 3.144 13.127 1.00 94.12 95 HIS A C 1
ATOM 774 O O . HIS A 1 95 ? -16.448 2.505 13.903 1.00 94.12 95 HIS A O 1
ATOM 780 N N . TYR A 1 96 ? -14.500 3.540 13.388 1.00 92.31 96 TYR A N 1
ATOM 781 C CA . TYR A 1 96 ? -13.749 3.211 14.596 1.00 92.31 96 TYR A CA 1
ATOM 782 C C . TYR A 1 96 ? -13.195 4.467 15.292 1.00 92.31 96 TYR A C 1
ATOM 784 O O . TYR A 1 96 ? -12.178 4.413 15.975 1.00 92.31 96 TYR A O 1
ATOM 792 N N . GLN A 1 97 ? -13.820 5.631 15.081 1.00 89.06 97 GLN A N 1
ATOM 793 C CA . GLN A 1 97 ? -13.360 6.907 15.652 1.00 89.06 97 GLN A CA 1
ATOM 794 C C . GLN A 1 97 ? -13.302 6.887 17.190 1.00 89.06 97 GLN A C 1
ATOM 796 O O . GLN A 1 97 ? -12.462 7.554 17.781 1.00 89.06 97 GLN A O 1
ATOM 801 N N . ASP A 1 98 ? -14.187 6.125 17.844 1.00 91.88 98 ASP A N 1
ATOM 802 C CA . ASP A 1 98 ? -14.279 6.081 19.307 1.00 91.88 98 ASP A CA 1
ATOM 803 C C . ASP A 1 98 ? -13.187 5.174 19.912 1.00 91.88 98 ASP A C 1
ATOM 805 O O . ASP A 1 98 ? -12.892 5.243 21.107 1.00 91.88 98 ASP A O 1
ATOM 809 N N . GLU A 1 99 ? -12.582 4.326 19.080 1.00 92.19 99 GLU A N 1
ATOM 810 C CA . GLU A 1 99 ? -11.501 3.402 19.403 1.00 92.19 99 GLU A CA 1
ATOM 811 C C . GLU A 1 99 ? -10.108 3.993 19.137 1.00 92.19 99 GLU A C 1
ATOM 813 O O . GLU A 1 99 ? -9.117 3.447 19.628 1.00 92.19 99 GLU A O 1
ATOM 818 N N . LEU A 1 100 ? -10.017 5.093 18.381 1.00 94.81 100 LEU A N 1
ATOM 819 C CA .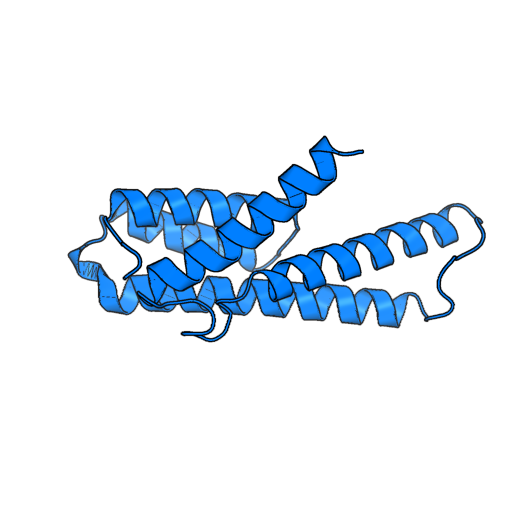 L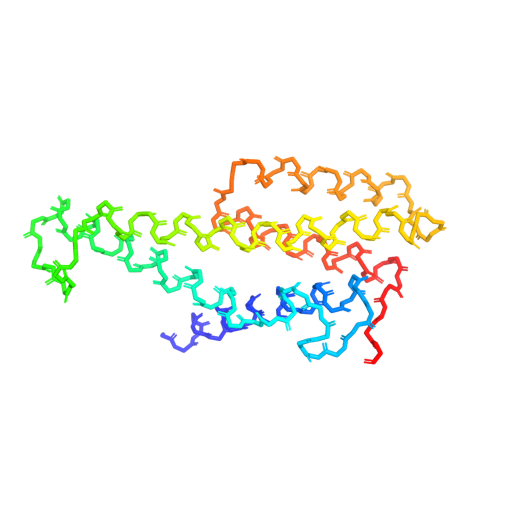EU A 1 100 ? -8.755 5.747 18.041 1.00 94.81 100 LEU A CA 1
ATOM 820 C C . LEU A 1 100 ? -8.387 6.840 19.050 1.00 94.81 100 LEU A C 1
ATOM 822 O O . LEU A 1 100 ? -9.220 7.629 19.494 1.00 94.81 100 LEU A O 1
ATOM 826 N N . THR A 1 101 ? -7.098 6.942 19.376 1.00 96.69 101 THR A N 1
ATOM 827 C CA . THR A 1 101 ? -6.562 8.132 20.053 1.00 96.69 101 THR A CA 1
ATOM 828 C C . THR A 1 101 ? -6.271 9.244 19.046 1.00 96.69 101 THR A C 1
ATOM 830 O O . THR A 1 101 ? -6.049 8.989 17.863 1.00 96.69 101 THR A O 1
ATOM 833 N N . SER A 1 102 ? -6.172 10.491 19.513 1.00 95.81 102 SER A N 1
ATOM 834 C CA . SER A 1 102 ? -5.798 11.615 18.642 1.00 95.81 102 SER A CA 1
ATOM 835 C C . SER A 1 102 ? -4.415 11.444 17.997 1.00 95.81 102 SER A C 1
ATOM 837 O O . SER A 1 102 ? -4.190 11.919 16.885 1.00 95.81 102 SER A O 1
ATOM 839 N N . GLU A 1 103 ? -3.473 10.761 18.661 1.00 97.06 103 GLU A N 1
ATOM 840 C CA . GLU A 1 103 ? -2.186 10.396 18.057 1.00 97.06 103 GLU A CA 1
ATOM 841 C C . GLU A 1 103 ? -2.359 9.400 16.906 1.00 97.06 103 GLU A C 1
ATOM 843 O O . GLU A 1 103 ? -1.732 9.572 15.862 1.00 97.06 103 GLU A O 1
ATOM 848 N N . GLN A 1 104 ? -3.225 8.398 17.069 1.00 96.94 104 GLN A N 1
ATOM 849 C CA . GLN A 1 104 ? -3.511 7.406 16.034 1.00 96.94 104 GLN A CA 1
ATOM 850 C C . GLN A 1 104 ? -4.234 8.035 14.839 1.00 96.94 104 GLN A C 1
ATOM 852 O O . GLN A 1 104 ? -3.840 7.801 13.702 1.00 96.94 104 GLN A O 1
ATOM 857 N N . GLU A 1 105 ? -5.231 8.893 15.070 1.00 96.62 105 GLU A N 1
ATOM 858 C CA . GLU A 1 105 ? -5.908 9.645 14.002 1.00 96.62 105 GLU A CA 1
ATOM 859 C C . GLU A 1 105 ? -4.920 10.491 13.190 1.00 96.62 105 GLU A C 1
ATOM 861 O O . GLU A 1 105 ? -4.945 10.502 11.955 1.00 96.62 105 GLU A O 1
ATOM 866 N N . LYS A 1 106 ? -4.005 11.180 13.881 1.00 97.38 106 LYS A N 1
ATOM 867 C CA . LYS A 1 106 ? -2.951 11.953 13.225 1.00 97.38 106 LYS A CA 1
ATOM 868 C C . LYS A 1 106 ? -2.032 11.049 12.402 1.00 97.38 106 LYS A C 1
ATOM 870 O O . LYS A 1 106 ? -1.715 11.393 11.268 1.00 97.38 106 LYS A O 1
ATOM 875 N N . GLU A 1 107 ? -1.638 9.903 12.945 1.00 98.06 107 GLU A N 1
ATOM 876 C CA . GLU A 1 107 ? -0.773 8.941 12.265 1.00 98.06 107 GLU A CA 1
ATOM 877 C C . GLU A 1 107 ? -1.411 8.393 10.975 1.00 98.06 107 GLU A C 1
ATOM 879 O O . GLU A 1 107 ? -0.741 8.294 9.942 1.00 98.06 107 GLU A O 1
ATOM 884 N N . LEU A 1 108 ? -2.720 8.109 10.987 1.00 97.38 108 LEU A N 1
ATOM 885 C CA . LEU A 1 108 ? -3.457 7.703 9.784 1.00 97.38 108 LEU A CA 1
ATOM 886 C C . LEU A 1 108 ? -3.516 8.832 8.740 1.00 97.38 108 LEU A C 1
ATOM 888 O O . LEU A 1 108 ? -3.310 8.584 7.548 1.00 97.38 108 LEU A O 1
ATOM 892 N N . SER A 1 109 ? -3.718 10.077 9.175 1.00 97.56 109 SER A N 1
ATOM 893 C CA . SER A 1 109 ? -3.701 11.259 8.301 1.00 97.56 109 SER A CA 1
ATOM 894 C C . SER A 1 109 ? -2.321 11.517 7.671 1.00 97.56 109 SER A C 1
ATOM 896 O O . SER A 1 109 ? -2.212 11.803 6.470 1.00 97.56 109 SER A O 1
ATOM 898 N N . ASP A 1 110 ? -1.248 11.343 8.446 1.00 98.00 110 ASP A N 1
ATOM 899 C CA . ASP A 1 110 ? 0.131 11.445 7.963 1.00 98.00 110 ASP A CA 1
ATOM 900 C C . ASP A 1 110 ? 0.413 10.347 6.916 1.00 98.00 110 ASP A C 1
ATOM 902 O O . ASP A 1 110 ? 0.959 10.632 5.845 1.00 98.00 110 ASP A O 1
ATOM 906 N N . CYS A 1 111 ? -0.060 9.116 7.151 1.00 98.12 111 CYS A N 1
ATOM 907 C CA . CYS A 1 111 ? 0.016 8.027 6.172 1.00 98.12 111 CYS A CA 1
ATOM 908 C C . CYS A 1 111 ? -0.702 8.367 4.853 1.00 98.12 111 CYS A C 1
ATOM 910 O O . CYS A 1 111 ? -0.130 8.171 3.779 1.00 98.12 111 CYS A O 1
ATOM 912 N N . LYS A 1 112 ? -1.924 8.920 4.902 1.00 97.81 112 LYS A N 1
ATOM 913 C CA . LYS A 1 112 ? -2.653 9.364 3.693 1.00 97.81 112 LYS A CA 1
ATOM 914 C C . LYS A 1 112 ? -1.881 10.430 2.921 1.00 97.81 112 LYS A C 1
ATOM 916 O O . LYS A 1 112 ? -1.810 10.376 1.693 1.00 97.81 112 LYS A O 1
ATOM 921 N N . SER A 1 113 ? -1.281 11.378 3.637 1.00 97.69 113 SER A N 1
ATOM 922 C CA . SER A 1 113 ? -0.492 12.458 3.042 1.00 97.69 113 SER A CA 1
ATOM 923 C C . SER A 1 113 ? 0.745 11.925 2.312 1.00 97.69 113 SER A C 1
ATOM 925 O O . SER A 1 113 ? 1.054 12.374 1.208 1.00 97.69 113 SER A O 1
ATOM 927 N N . GLU A 1 114 ? 1.425 10.919 2.869 1.00 97.06 114 GLU A N 1
ATOM 928 C CA . GLU A 1 114 ? 2.568 10.268 2.214 1.00 97.06 114 GLU A CA 1
ATOM 929 C C . GLU A 1 114 ? 2.191 9.538 0.918 1.00 97.06 114 GLU A C 1
ATOM 931 O O . GLU A 1 114 ? 3.001 9.481 -0.015 1.00 97.06 114 GLU A O 1
ATOM 936 N N . LEU A 1 115 ? 0.962 9.022 0.834 1.00 97.75 115 LEU A N 1
ATOM 937 C CA . LEU A 1 115 ? 0.442 8.319 -0.338 1.00 97.75 115 LEU A CA 1
ATOM 938 C C . LEU A 1 115 ? -0.009 9.243 -1.485 1.00 97.75 115 LEU A C 1
ATOM 940 O O . LEU A 1 115 ? -0.345 8.733 -2.553 1.00 97.75 115 LEU A O 1
ATOM 944 N N . LEU A 1 116 ? 0.017 10.574 -1.316 1.00 95.94 116 LEU A N 1
ATOM 945 C CA . LEU A 1 116 ? -0.238 11.528 -2.412 1.00 95.94 116 LEU A CA 1
ATOM 946 C C . LEU A 1 116 ? 0.835 11.456 -3.508 1.00 95.94 116 LEU A C 1
ATOM 948 O O . LEU A 1 116 ? 0.537 11.622 -4.688 1.00 95.94 116 LEU A O 1
ATOM 952 N N . GLU A 1 117 ? 2.076 11.175 -3.113 1.00 95.38 117 GLU A N 1
ATOM 953 C CA . GLU A 1 117 ? 3.203 10.946 -4.018 1.00 95.38 117 GLU A CA 1
ATOM 954 C C . GLU A 1 117 ? 3.834 9.589 -3.691 1.00 95.38 117 GLU A C 1
ATOM 956 O O . GLU A 1 117 ? 4.868 9.529 -3.001 1.00 95.38 117 GLU A O 1
ATOM 961 N N . PRO A 1 118 ? 3.192 8.489 -4.120 1.00 95.44 118 PRO A N 1
ATOM 962 C CA . PRO A 1 118 ? 3.565 7.160 -3.684 1.00 95.44 118 PRO A CA 1
ATOM 963 C C . PRO A 1 118 ? 4.918 6.737 -4.260 1.00 95.44 118 PRO A C 1
ATOM 965 O O . PRO A 1 118 ? 5.312 7.064 -5.376 1.00 95.44 118 PRO A O 1
ATOM 968 N N . SER A 1 119 ? 5.640 5.956 -3.467 1.00 95.56 119 SER A N 1
ATOM 969 C CA . SER A 1 119 ? 6.777 5.158 -3.911 1.00 95.56 119 SER A CA 1
ATOM 970 C C . SER A 1 119 ? 6.667 3.786 -3.256 1.00 95.56 119 SER A C 1
ATOM 972 O O . SER A 1 119 ? 5.907 3.617 -2.302 1.00 95.56 119 SER A O 1
ATOM 974 N N . LYS A 1 120 ? 7.436 2.792 -3.721 1.00 94.88 120 LYS A N 1
ATOM 975 C CA . LYS A 1 120 ? 7.392 1.461 -3.095 1.00 94.88 120 LYS A CA 1
ATOM 976 C C . LYS A 1 120 ? 7.758 1.542 -1.615 1.00 94.88 120 LYS A C 1
ATOM 978 O O . LYS A 1 120 ? 7.048 1.003 -0.783 1.00 94.88 120 LYS A O 1
ATOM 983 N N . GLU A 1 121 ? 8.822 2.272 -1.307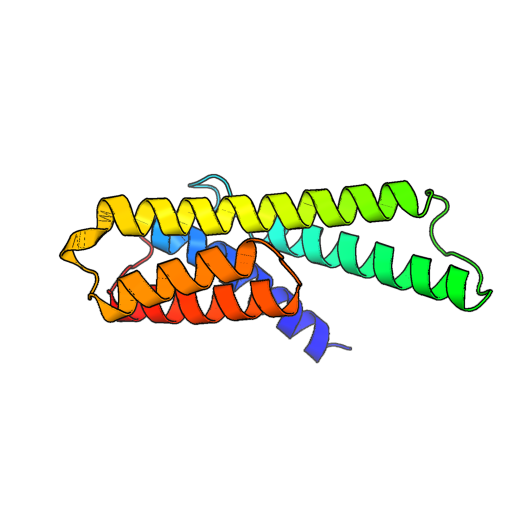 1.00 96.00 121 GLU A N 1
ATOM 984 C CA . GLU A 1 121 ? 9.287 2.451 0.064 1.00 96.00 121 GLU A CA 1
ATOM 985 C C . GLU A 1 121 ? 8.242 3.150 0.941 1.00 96.00 121 GLU A C 1
ATOM 987 O O . GLU A 1 121 ? 8.014 2.719 2.067 1.00 96.00 121 GLU A O 1
ATOM 992 N N . LYS A 1 122 ? 7.576 4.193 0.425 1.00 97.62 122 LYS A N 1
ATOM 993 C CA . LYS A 1 122 ? 6.501 4.879 1.156 1.00 97.62 122 LYS A CA 1
ATOM 994 C C . LYS A 1 122 ? 5.301 3.961 1.385 1.00 97.62 122 LYS A C 1
ATOM 996 O O . LYS A 1 122 ? 4.810 3.890 2.501 1.00 97.62 122 LYS A O 1
ATOM 1001 N N . ILE A 1 123 ? 4.865 3.221 0.363 1.00 98.25 123 ILE A N 1
ATOM 1002 C CA . ILE A 1 123 ? 3.757 2.262 0.490 1.00 98.25 123 ILE A CA 1
ATOM 1003 C C . ILE A 1 123 ? 4.090 1.192 1.537 1.00 98.25 123 ILE A C 1
ATOM 1005 O O . ILE A 1 123 ? 3.258 0.909 2.393 1.00 98.25 123 ILE A O 1
ATOM 1009 N N . ASP A 1 124 ? 5.301 0.631 1.506 1.00 97.56 124 ASP A N 1
ATOM 1010 C CA . ASP A 1 124 ? 5.723 -0.409 2.452 1.00 97.56 124 ASP A CA 1
ATOM 1011 C C . ASP A 1 124 ? 5.723 0.107 3.892 1.00 97.56 124 ASP A C 1
ATOM 1013 O O . ASP A 1 124 ? 5.182 -0.557 4.776 1.00 97.56 124 ASP A O 1
ATOM 1017 N N . LYS A 1 125 ? 6.262 1.316 4.101 1.00 97.31 125 LYS A N 1
ATOM 1018 C CA . LYS A 1 125 ? 6.271 2.000 5.401 1.00 97.31 125 LYS A CA 1
ATOM 1019 C C . LYS A 1 125 ? 4.867 2.314 5.900 1.00 97.31 125 LYS A C 1
ATOM 1021 O O . LYS A 1 125 ? 4.590 2.123 7.078 1.00 97.31 125 LYS A O 1
ATOM 1026 N N . VAL A 1 126 ? 3.983 2.782 5.021 1.00 98.44 126 VAL A N 1
ATOM 1027 C CA . VAL A 1 126 ? 2.585 3.045 5.378 1.00 98.44 126 VAL A CA 1
ATOM 1028 C C . VAL A 1 126 ? 1.883 1.750 5.780 1.00 98.44 126 VAL A C 1
ATOM 1030 O O . VAL A 1 126 ? 1.188 1.739 6.787 1.00 98.44 126 VAL A O 1
ATOM 1033 N N . ILE A 1 127 ? 2.101 0.640 5.065 1.00 98.19 127 ILE A N 1
ATOM 1034 C CA . ILE A 1 127 ? 1.542 -0.664 5.457 1.00 98.19 127 ILE A CA 1
ATOM 1035 C C . ILE A 1 127 ? 1.983 -1.042 6.879 1.00 98.19 127 ILE A C 1
ATOM 1037 O O . ILE A 1 127 ? 1.138 -1.451 7.672 1.00 98.19 127 ILE A O 1
ATOM 1041 N N . ASP A 1 128 ? 3.269 -0.879 7.209 1.00 97.19 128 ASP A N 1
ATOM 1042 C CA . ASP A 1 128 ? 3.799 -1.187 8.547 1.00 97.19 128 ASP A CA 1
ATOM 1043 C C . ASP A 1 128 ? 3.145 -0.330 9.637 1.00 97.19 128 ASP A C 1
ATOM 1045 O O . ASP A 1 128 ? 2.564 -0.858 10.584 1.00 97.19 128 ASP A O 1
ATOM 1049 N N . ARG A 1 129 ? 3.165 0.993 9.458 1.00 97.81 129 ARG A N 1
ATOM 1050 C CA . ARG A 1 129 ? 2.633 1.958 10.433 1.00 97.81 129 ARG A CA 1
ATOM 1051 C C . ARG A 1 129 ? 1.137 1.773 10.668 1.00 97.81 129 ARG A C 1
ATOM 1053 O O . ARG A 1 129 ? 0.666 1.783 11.800 1.00 97.81 129 ARG A O 1
ATOM 1060 N N . VAL A 1 130 ? 0.374 1.529 9.605 1.00 97.12 130 VAL A N 1
ATOM 1061 C CA . VAL A 1 130 ? -1.070 1.290 9.715 1.00 97.12 130 VAL A CA 1
ATOM 1062 C C . VAL A 1 130 ? -1.360 -0.027 10.436 1.00 97.12 130 VAL A C 1
ATOM 1064 O O . VAL A 1 130 ? -2.307 -0.103 11.217 1.00 97.12 130 VAL A O 1
ATOM 1067 N N . HIS A 1 131 ? -0.542 -1.066 10.231 1.00 95.56 131 HIS A N 1
ATOM 1068 C CA . HIS A 1 131 ? -0.668 -2.302 11.008 1.00 95.56 131 HIS A CA 1
ATOM 1069 C C . HIS A 1 131 ? -0.440 -2.090 12.495 1.00 95.56 131 HIS A C 1
ATOM 1071 O O . HIS A 1 131 ? -1.161 -2.698 13.291 1.00 95.56 131 HIS A O 1
ATOM 1077 N N . GLU A 1 132 ? 0.543 -1.270 12.860 1.00 95.69 132 GLU A N 1
ATOM 1078 C CA . GLU A 1 132 ? 0.814 -0.900 14.250 1.00 95.69 132 GLU A CA 1
ATOM 1079 C C . GLU A 1 132 ? -0.402 -0.189 14.848 1.00 95.69 132 GLU A C 1
ATOM 1081 O O . GLU A 1 132 ? -0.974 -0.698 15.814 1.00 95.69 132 GLU A O 1
ATOM 1086 N N . VAL A 1 133 ? -0.901 0.866 14.191 1.00 96.56 133 VAL A N 1
ATOM 1087 C CA . VAL A 1 133 ? -2.094 1.606 14.641 1.00 96.56 133 VAL A CA 1
ATOM 1088 C C . VAL A 1 133 ? -3.303 0.685 14.807 1.00 96.56 133 VAL A C 1
ATOM 1090 O O . VAL A 1 133 ? -3.942 0.681 15.857 1.00 96.56 133 VAL A O 1
ATOM 1093 N N . PHE A 1 134 ? -3.612 -0.147 13.809 1.00 94.94 134 PHE A N 1
ATOM 1094 C CA . PHE A 1 134 ? -4.762 -1.055 13.884 1.00 94.94 134 PHE A CA 1
ATOM 1095 C C . PHE A 1 134 ? -4.621 -2.072 15.018 1.00 94.94 134 PHE A C 1
ATOM 1097 O O . PHE A 1 134 ? -5.613 -2.448 15.638 1.00 94.94 134 PHE A O 1
ATOM 1104 N N . SER A 1 135 ? -3.400 -2.536 15.289 1.00 92.50 135 SER A N 1
ATOM 1105 C CA . SER A 1 135 ? -3.151 -3.508 16.355 1.00 92.50 135 SER A CA 1
ATOM 1106 C C . SER A 1 135 ? -3.267 -2.866 17.739 1.00 92.50 135 SER A C 1
ATOM 1108 O O . SER A 1 135 ? -3.841 -3.479 18.637 1.00 92.50 135 SER A O 1
ATOM 1110 N N . GLU A 1 136 ? -2.781 -1.634 17.905 1.00 93.94 136 GLU A N 1
ATOM 1111 C CA . GLU A 1 136 ? -2.897 -0.863 19.149 1.00 93.94 136 GLU A CA 1
ATOM 1112 C C . GLU A 1 136 ? -4.340 -0.453 19.456 1.00 93.94 136 GLU A C 1
ATOM 1114 O O . GLU A 1 136 ? -4.771 -0.550 20.603 1.00 93.94 136 GLU A O 1
ATOM 1119 N N . ALA A 1 137 ? -5.107 -0.071 18.434 1.00 92.06 137 ALA A N 1
ATOM 1120 C CA . ALA A 1 137 ? -6.539 0.212 18.546 1.00 92.06 137 ALA A CA 1
ATOM 1121 C C . ALA A 1 137 ? -7.397 -1.064 18.710 1.00 92.06 137 ALA A C 1
ATOM 1123 O O . ALA A 1 137 ? -8.613 -0.997 18.872 1.00 92.06 137 ALA A O 1
ATOM 1124 N N . GLY A 1 138 ? -6.781 -2.253 18.688 1.00 90.38 138 GLY A N 1
ATOM 1125 C CA . GLY A 1 138 ? -7.462 -3.518 18.951 1.00 90.38 138 GLY A CA 1
ATOM 1126 C C . GLY A 1 138 ? -8.324 -4.037 17.798 1.00 90.38 138 GLY A C 1
ATOM 1127 O O . GLY A 1 138 ? -9.154 -4.919 18.023 1.00 90.38 138 GLY A O 1
ATOM 1128 N N . LEU A 1 139 ? -8.124 -3.558 16.566 1.00 89.94 139 LEU A N 1
ATOM 1129 C CA . LEU A 1 139 ? -8.849 -4.050 15.395 1.00 89.94 139 LEU A CA 1
ATOM 1130 C C . LEU A 1 139 ? -8.420 -5.492 15.089 1.00 89.94 139 LEU A C 1
ATOM 1132 O O . LEU A 1 139 ? -7.246 -5.792 14.848 1.00 89.94 139 LEU A O 1
ATOM 1136 N N . GLN A 1 140 ? -9.395 -6.398 15.083 1.00 79.81 140 GLN A N 1
ATOM 1137 C CA . GLN A 1 140 ? -9.198 -7.823 14.826 1.00 79.81 140 GLN A CA 1
ATOM 1138 C C . GLN A 1 140 ? -9.829 -8.228 13.491 1.00 79.81 140 GLN A C 1
ATOM 1140 O O . GLN A 1 140 ? -10.773 -7.603 13.015 1.00 79.81 140 GLN A O 1
ATOM 1145 N N . MET A 1 141 ? -9.313 -9.309 12.903 1.00 78.75 141 MET A N 1
ATOM 1146 C CA . MET A 1 141 ? -9.981 -10.007 11.803 1.00 78.75 141 MET A CA 1
ATOM 1147 C C . MET A 1 141 ? -10.889 -11.093 12.387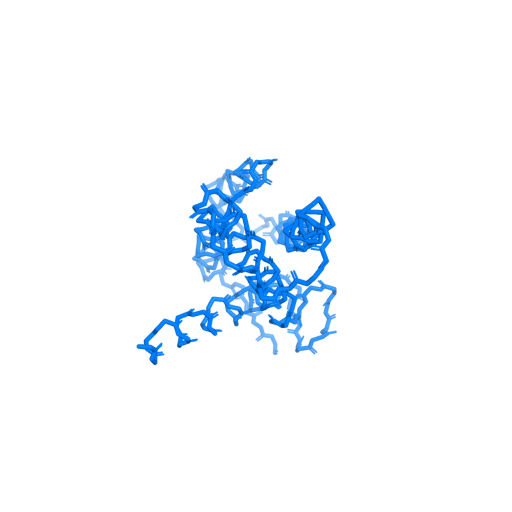 1.00 78.75 141 MET A C 1
ATOM 1149 O O . MET A 1 141 ? -10.421 -11.878 13.214 1.00 78.75 141 MET A O 1
ATOM 1153 N N . SER A 1 142 ? -12.145 -11.157 11.942 1.00 60.34 142 SER A N 1
ATOM 1154 C CA . SER A 1 142 ? -13.064 -12.275 12.206 1.00 60.34 142 SER A CA 1
ATOM 1155 C C . SER A 1 142 ? -12.616 -13.582 11.559 1.00 60.34 142 SER A C 1
ATOM 1157 O O . SER A 1 142 ? -12.192 -13.515 10.376 1.00 60.34 142 SER A O 1
#